Protein AF-A0A3A9BU78-F1 (afdb_monomer_lite)

Structure (mmCIF, N/CA/C/O backbone):
data_AF-A0A3A9BU78-F1
#
_entry.id   AF-A0A3A9BU78-F1
#
loop_
_atom_site.group_PDB
_atom_site.id
_atom_site.type_symbol
_atom_site.label_atom_id
_atom_site.label_alt_id
_atom_site.label_comp_id
_atom_site.label_asym_id
_atom_site.label_entity_id
_atom_site.label_seq_id
_atom_site.pdbx_PDB_ins_code
_atom_site.Cartn_x
_atom_site.Cartn_y
_atom_site.Cartn_z
_atom_site.occupancy
_atom_site.B_iso_or_equiv
_atom_site.auth_seq_id
_atom_site.auth_comp_id
_atom_site.auth_asym_id
_atom_site.auth_atom_id
_atom_site.pdbx_PDB_model_num
ATOM 1 N N . MET A 1 1 ? -15.188 37.510 15.195 1.00 35.28 1 MET A N 1
ATOM 2 C CA . MET A 1 1 ? -15.700 36.451 16.103 1.00 35.28 1 MET A CA 1
ATOM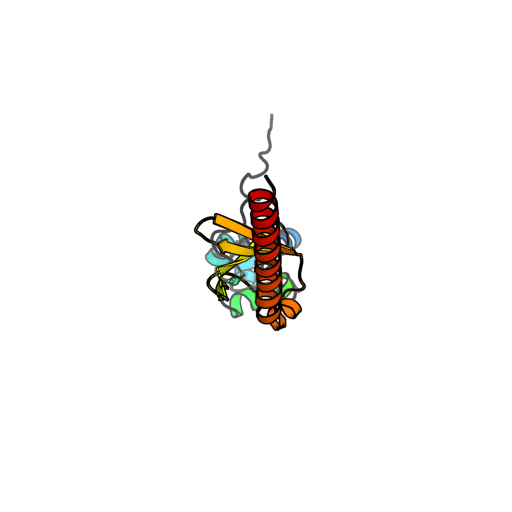 3 C C . MET A 1 1 ? -16.518 35.484 15.258 1.00 35.28 1 MET A C 1
ATOM 5 O O . MET A 1 1 ? -17.497 35.937 14.698 1.00 35.28 1 MET A O 1
ATOM 9 N N . LYS A 1 2 ? -16.204 34.207 15.045 1.00 34.72 2 LYS A N 1
ATOM 10 C CA . LYS A 1 2 ? -15.099 33.328 15.443 1.00 34.72 2 LYS A CA 1
ATOM 11 C C . LYS A 1 2 ? -14.676 32.578 14.171 1.00 34.72 2 LYS A C 1
ATOM 13 O O . LYS A 1 2 ? -15.526 31.962 13.537 1.00 34.72 2 LYS A O 1
ATOM 18 N N . GLU A 1 3 ? -13.392 32.614 13.837 1.00 35.50 3 GLU A N 1
ATOM 19 C CA . GLU A 1 3 ? -12.778 31.568 13.020 1.00 35.50 3 GLU A CA 1
ATOM 20 C C . GLU A 1 3 ? -12.888 30.268 13.823 1.00 35.50 3 GLU A C 1
ATOM 22 O O . GLU A 1 3 ? -12.389 30.178 14.947 1.00 35.50 3 GLU A O 1
ATOM 27 N N . THR A 1 4 ? -13.620 29.287 13.305 1.00 39.47 4 THR A N 1
ATOM 28 C CA . THR A 1 4 ? -13.561 27.924 13.834 1.00 39.47 4 THR A CA 1
ATOM 29 C C . THR A 1 4 ? -12.574 27.190 12.954 1.00 39.47 4 THR A C 1
ATOM 31 O O . THR A 1 4 ? -12.864 26.880 11.806 1.00 39.47 4 THR A O 1
ATOM 34 N N . GLY A 1 5 ? -11.356 27.044 13.478 1.00 36.97 5 GLY A N 1
ATOM 35 C CA . GLY A 1 5 ? -10.262 26.376 12.797 1.00 36.97 5 GLY A CA 1
ATOM 36 C C . GLY A 1 5 ? -10.672 24.964 12.415 1.00 36.97 5 GLY A C 1
ATOM 37 O O . GLY A 1 5 ? -10.801 24.092 13.277 1.00 36.97 5 GLY A O 1
ATOM 38 N N . GLU A 1 6 ? -10.865 24.750 11.117 1.00 33.44 6 GLU A N 1
ATOM 39 C CA . GLU A 1 6 ? -10.789 23.425 10.530 1.00 33.44 6 GLU A CA 1
ATOM 40 C C . GLU A 1 6 ? -9.455 22.822 10.969 1.00 33.44 6 GLU A C 1
ATOM 42 O O . GLU A 1 6 ? -8.374 23.375 10.753 1.00 33.44 6 GLU A O 1
ATOM 47 N N . ASN A 1 7 ? -9.556 21.738 11.731 1.00 38.66 7 ASN A N 1
ATOM 48 C CA . ASN A 1 7 ? -8.438 21.127 12.416 1.00 38.66 7 ASN A CA 1
ATOM 49 C C . ASN A 1 7 ? -7.451 20.606 11.361 1.00 38.66 7 ASN A C 1
ATOM 51 O O . ASN A 1 7 ? -7.700 19.606 10.687 1.00 38.66 7 ASN A O 1
ATOM 55 N N . ILE A 1 8 ? -6.320 21.303 11.253 1.00 35.66 8 ILE A N 1
ATOM 56 C CA . ILE A 1 8 ? -5.207 21.158 10.296 1.00 35.66 8 ILE A CA 1
ATOM 57 C C . ILE A 1 8 ? -4.587 19.732 10.325 1.00 35.66 8 ILE A C 1
ATOM 59 O O . ILE A 1 8 ? -3.692 19.396 9.555 1.00 35.66 8 ILE A O 1
ATOM 63 N N . ASN A 1 9 ? -5.087 18.842 11.188 1.00 40.66 9 ASN A N 1
ATOM 64 C CA . ASN A 1 9 ? -4.646 17.459 11.356 1.00 40.66 9 ASN A CA 1
ATOM 65 C C . ASN A 1 9 ? -5.305 16.437 10.405 1.00 40.66 9 ASN A C 1
ATOM 67 O O . ASN A 1 9 ? -4.767 15.343 10.234 1.00 40.66 9 ASN A O 1
ATOM 71 N N . PHE A 1 10 ? -6.436 16.749 9.756 1.00 40.91 10 PHE A N 1
ATOM 72 C CA . PHE A 1 10 ? -7.112 15.778 8.871 1.00 40.91 10 PHE A CA 1
ATOM 73 C C . PHE A 1 10 ? -6.344 15.492 7.568 1.00 40.91 10 PHE A C 1
ATOM 75 O O . PHE A 1 10 ? -6.478 14.415 6.988 1.00 40.91 10 PHE A O 1
ATOM 82 N N . GLN A 1 11 ? -5.471 16.403 7.128 1.00 45.31 11 GLN A N 1
ATOM 83 C CA . GLN A 1 11 ? -4.726 16.261 5.870 1.00 45.31 11 GLN A CA 1
ATOM 84 C C . GLN A 1 11 ? -3.505 15.321 5.942 1.00 45.31 11 GLN A C 1
ATOM 86 O O . GLN A 1 11 ? -2.874 15.082 4.914 1.00 45.31 11 GLN A O 1
ATOM 91 N N . LYS A 1 12 ? -3.183 14.725 7.105 1.00 59.94 12 LYS A N 1
ATOM 92 C CA . LYS A 1 12 ? -1.991 13.863 7.268 1.00 59.94 12 LYS A CA 1
ATOM 93 C C . LYS A 1 12 ? -2.248 12.495 7.913 1.00 59.94 12 LYS A C 1
ATOM 95 O O . LYS A 1 12 ? -1.296 11.768 8.189 1.00 59.94 12 LYS A O 1
ATOM 100 N N . ASN A 1 13 ? -3.505 12.113 8.148 1.00 70.12 13 ASN A N 1
ATOM 101 C CA . ASN A 1 13 ? -3.803 10.803 8.725 1.00 70.12 13 ASN A CA 1
ATOM 102 C C . ASN A 1 13 ? -3.828 9.713 7.634 1.00 70.12 13 ASN A C 1
ATOM 104 O O . ASN A 1 13 ? -4.642 9.763 6.710 1.00 70.12 13 ASN A O 1
ATOM 108 N N . LEU A 1 14 ? -2.941 8.714 7.750 1.00 82.81 14 LEU A N 1
ATOM 109 C CA . LEU A 1 14 ? -2.892 7.562 6.841 1.00 82.81 14 LEU A CA 1
ATOM 110 C C . LEU A 1 14 ? -4.159 6.691 6.899 1.00 82.81 14 LEU A C 1
ATOM 112 O O . LEU A 1 14 ? -4.456 6.012 5.923 1.00 82.81 14 LEU A O 1
ATOM 116 N N . ASN A 1 15 ? -4.908 6.716 8.004 1.00 93.69 15 ASN A N 1
ATOM 117 C CA . ASN A 1 15 ? -6.032 5.827 8.305 1.00 93.69 15 ASN A CA 1
ATOM 118 C C . ASN A 1 15 ? -7.384 6.330 7.777 1.00 93.69 15 ASN A C 1
ATOM 120 O O . ASN A 1 15 ? -8.386 6.279 8.491 1.00 93.69 15 ASN A O 1
ATOM 124 N N . LYS A 1 16 ? -7.434 6.832 6.539 1.00 91.94 16 LYS A N 1
ATOM 125 C CA . LYS A 1 16 ? -8.642 7.468 5.972 1.00 91.94 16 LYS A CA 1
ATOM 126 C C . LYS A 1 16 ? -9.878 6.559 6.013 1.00 91.94 16 LYS A C 1
ATOM 128 O O . LYS A 1 16 ? -10.964 7.021 6.351 1.00 91.94 16 LYS A O 1
ATOM 133 N N . ASN A 1 17 ? -9.709 5.270 5.713 1.00 94.94 17 ASN A N 1
ATOM 134 C CA . ASN A 1 17 ? -10.813 4.307 5.702 1.00 94.94 17 ASN A CA 1
ATOM 135 C C . ASN A 1 17 ? -11.373 4.065 7.108 1.00 94.94 17 ASN A C 1
ATOM 137 O O . ASN A 1 17 ? -12.581 4.146 7.309 1.00 94.94 17 ASN A O 1
ATOM 141 N N . PHE A 1 18 ? -10.499 3.853 8.094 1.00 96.81 18 PHE A N 1
ATOM 142 C CA . PHE A 1 18 ? -10.879 3.761 9.504 1.00 96.81 18 PHE A CA 1
ATOM 143 C C . PHE A 1 18 ? -11.583 5.032 9.998 1.00 96.81 18 PHE A C 1
ATOM 145 O O . PHE A 1 18 ? -12.645 4.936 10.608 1.00 96.81 18 PHE A O 1
ATOM 152 N N . LEU A 1 19 ? -11.036 6.216 9.697 1.00 95.81 19 LEU A N 1
ATOM 153 C CA . LEU A 1 19 ? -11.623 7.494 10.112 1.00 95.81 19 LEU A CA 1
ATOM 154 C C . LEU A 1 19 ? -13.048 7.675 9.586 1.00 95.81 19 LEU A C 1
ATOM 156 O O . LEU A 1 19 ? -13.921 8.071 10.348 1.00 95.81 19 LEU A O 1
ATOM 160 N N . ARG A 1 20 ? -13.316 7.285 8.333 1.00 95.75 20 ARG A N 1
ATOM 161 C CA . ARG A 1 20 ? -14.670 7.320 7.762 1.00 95.75 20 ARG A CA 1
ATOM 162 C C . ARG A 1 20 ? -15.683 6.552 8.618 1.00 95.75 20 ARG A C 1
ATOM 164 O O . ARG A 1 20 ? -16.809 7.011 8.789 1.00 95.75 20 ARG A O 1
ATOM 171 N N . TYR A 1 21 ? -15.297 5.394 9.155 1.00 97.56 21 TYR A N 1
ATOM 172 C CA . TYR A 1 21 ? -16.164 4.604 10.034 1.00 97.56 21 TYR A CA 1
ATOM 173 C C . TYR A 1 21 ? -16.291 5.204 11.438 1.00 97.56 21 TYR A C 1
ATOM 175 O O . TYR A 1 21 ? -17.377 5.166 12.016 1.00 97.56 21 TYR A O 1
ATOM 183 N N . VAL A 1 22 ? -15.216 5.792 11.972 1.00 96.12 22 VAL A N 1
ATOM 184 C CA . VAL A 1 22 ? -15.252 6.522 13.249 1.00 96.12 22 VAL A CA 1
ATOM 185 C C . VAL A 1 22 ? -16.215 7.707 13.165 1.00 96.12 22 VAL A C 1
ATOM 187 O O . VAL A 1 22 ? -17.090 7.835 14.021 1.00 96.12 22 VAL A O 1
ATOM 190 N N . ASP A 1 23 ? -16.115 8.515 12.112 1.00 95.44 23 ASP A N 1
ATOM 191 C CA . ASP A 1 23 ? -16.968 9.687 11.906 1.00 95.44 23 ASP A CA 1
ATOM 192 C C . ASP A 1 23 ? -18.438 9.277 11.729 1.00 95.44 23 ASP A C 1
ATOM 194 O O . ASP A 1 23 ? -19.329 9.848 12.359 1.00 95.44 23 ASP A O 1
ATOM 198 N N . ALA A 1 24 ? -18.696 8.225 10.945 1.00 96.31 24 ALA A N 1
ATOM 199 C CA . ALA A 1 24 ? -20.046 7.711 10.715 1.00 96.31 24 ALA A CA 1
ATOM 200 C C . ALA A 1 24 ? -20.693 7.092 11.967 1.00 96.31 24 ALA A C 1
ATOM 202 O O . ALA A 1 24 ? -21.918 7.104 12.086 1.00 96.31 24 ALA A O 1
ATOM 203 N N . CYS A 1 25 ? -19.906 6.547 12.903 1.00 94.81 25 CYS A N 1
ATOM 204 C CA . CYS A 1 25 ? -20.463 5.932 14.111 1.00 94.81 25 CYS A CA 1
ATOM 205 C C . CYS A 1 25 ? -20.872 6.958 15.183 1.00 94.81 25 CYS A C 1
ATOM 207 O O . CYS A 1 25 ? -21.654 6.625 16.074 1.00 94.81 25 CYS A O 1
ATOM 209 N N . GLY A 1 26 ? -20.349 8.190 15.122 1.00 94.25 26 GLY A N 1
ATOM 210 C CA . GLY A 1 26 ? -20.664 9.262 16.073 1.00 94.25 26 GLY A CA 1
ATOM 211 C C . GLY A 1 26 ? -20.185 9.009 17.511 1.00 94.25 26 GLY A C 1
ATOM 212 O O . GLY A 1 26 ? -20.684 9.637 18.447 1.00 94.25 26 GLY A O 1
ATOM 213 N N . LYS A 1 27 ? -19.245 8.078 17.716 1.00 96.94 27 LYS A N 1
ATOM 214 C CA . LYS A 1 27 ? -18.711 7.705 19.034 1.00 96.94 2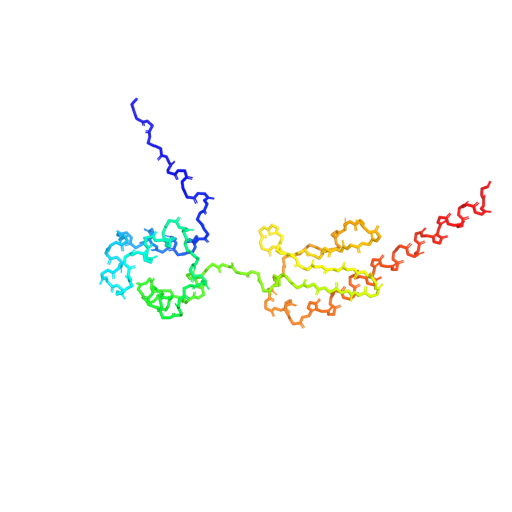7 LYS A CA 1
ATOM 215 C C . LYS A 1 27 ? -17.307 8.253 19.236 1.00 96.94 27 LYS A C 1
ATOM 217 O O . LYS A 1 27 ? -16.481 8.299 18.331 1.00 96.94 27 LYS A O 1
ATOM 222 N N . THR A 1 28 ? -17.010 8.613 20.478 1.00 97.06 28 THR A N 1
ATOM 223 C CA . THR A 1 28 ? -15.659 9.005 20.893 1.00 97.06 28 THR A CA 1
ATOM 224 C C . THR A 1 28 ? -14.708 7.806 20.902 1.00 97.06 28 THR A C 1
ATOM 226 O O . THR A 1 28 ? -15.125 6.669 21.129 1.00 97.06 28 THR A O 1
ATOM 229 N N . ALA A 1 29 ? -13.402 8.058 20.775 1.00 96.88 29 ALA A N 1
ATOM 230 C CA . ALA A 1 29 ? -12.373 7.020 20.894 1.00 96.88 29 ALA A CA 1
ATOM 231 C C . ALA A 1 29 ? -12.470 6.218 22.209 1.00 96.88 29 ALA A C 1
ATOM 233 O O . ALA A 1 29 ? -12.211 5.016 22.233 1.00 96.88 29 ALA A O 1
ATOM 234 N N . TYR A 1 30 ? -12.885 6.868 23.302 1.00 98.00 30 TYR A N 1
ATOM 235 C CA . TYR A 1 30 ? -13.130 6.208 24.584 1.00 98.00 30 TYR A CA 1
ATOM 236 C C . TYR A 1 30 ? -14.311 5.234 24.523 1.00 98.00 30 TYR A C 1
ATOM 238 O O . TYR A 1 30 ? -14.182 4.092 24.958 1.00 98.00 30 TYR A O 1
ATOM 246 N N . GLN A 1 31 ? -15.445 5.650 23.952 1.00 98.44 31 GLN A N 1
ATOM 247 C CA . GLN A 1 31 ? -16.609 4.774 23.787 1.00 98.44 31 GLN A CA 1
ATOM 248 C C . GLN A 1 31 ? -16.279 3.579 22.891 1.00 98.44 31 GLN A C 1
ATOM 250 O O . GLN A 1 31 ? -16.546 2.447 23.278 1.00 98.44 31 GLN A O 1
ATOM 255 N N . ILE A 1 32 ? -15.611 3.817 21.758 1.00 98.38 32 ILE A N 1
ATOM 256 C CA . ILE A 1 32 ? -15.155 2.751 20.857 1.00 98.38 32 ILE A CA 1
ATOM 257 C C . ILE A 1 32 ? -14.243 1.778 21.611 1.00 98.38 32 ILE A C 1
ATOM 259 O O . ILE A 1 32 ? -14.436 0.569 21.537 1.00 98.38 32 ILE A O 1
ATOM 263 N N . SER A 1 33 ? -13.289 2.276 22.400 1.00 98.56 33 SER A N 1
ATOM 264 C CA . SER A 1 33 ? -12.425 1.424 23.224 1.00 98.56 33 SER A CA 1
ATOM 265 C C . SER A 1 33 ? -13.217 0.552 24.207 1.00 98.56 33 SER A C 1
ATOM 267 O O . SER A 1 33 ? -12.998 -0.658 24.282 1.00 98.56 33 SER A O 1
ATOM 269 N N . LYS A 1 34 ? -14.177 1.141 24.930 1.00 98.38 34 LYS A N 1
ATOM 270 C CA . LYS A 1 34 ? -15.018 0.422 25.898 1.00 98.38 34 LYS A CA 1
ATOM 271 C C . LYS A 1 34 ? -15.921 -0.623 25.247 1.00 98.38 34 LYS A C 1
ATOM 273 O O . LYS A 1 34 ? -16.127 -1.672 25.847 1.00 98.38 34 LYS A O 1
ATOM 278 N N . GLU A 1 35 ? -16.452 -0.337 24.063 1.00 98.31 35 GLU A N 1
ATOM 279 C CA . GLU A 1 35 ? -17.398 -1.206 23.355 1.00 98.31 35 GLU A CA 1
ATOM 280 C C . GLU A 1 35 ? -16.690 -2.325 22.564 1.00 98.31 35 GLU A C 1
ATOM 282 O O . GLU A 1 35 ? -17.237 -3.413 22.415 1.00 98.31 35 GLU A O 1
ATOM 287 N N . THR A 1 36 ? -15.456 -2.099 22.099 1.00 97.81 36 THR A N 1
ATOM 288 C CA . THR A 1 36 ? -14.681 -3.079 21.303 1.00 97.81 36 THR A CA 1
ATOM 289 C C . THR A 1 36 ? -13.717 -3.931 22.133 1.00 97.81 36 THR A C 1
ATOM 291 O O . THR A 1 36 ? -13.270 -4.994 21.691 1.00 97.81 36 THR A O 1
ATOM 294 N N . GLY A 1 37 ? -13.343 -3.448 23.321 1.00 97.75 37 GLY A N 1
ATOM 295 C CA . GLY A 1 37 ? -12.258 -4.009 24.126 1.00 97.75 37 GLY A CA 1
ATOM 296 C C . GLY A 1 37 ? -10.854 -3.692 23.593 1.00 97.75 37 GLY A C 1
ATOM 297 O O . GLY A 1 37 ? -9.873 -4.152 24.171 1.00 97.75 37 GLY A O 1
ATOM 298 N N . VAL A 1 38 ? -10.730 -2.905 22.518 1.00 98.19 38 VAL A N 1
ATOM 299 C CA . VAL A 1 38 ? -9.438 -2.418 22.016 1.00 98.19 38 VAL A CA 1
ATOM 300 C C . VAL A 1 38 ? -8.939 -1.290 22.929 1.00 98.19 38 VAL A C 1
ATOM 302 O O . VAL A 1 38 ? -9.728 -0.403 23.273 1.00 98.19 38 VAL A O 1
ATOM 305 N N . PRO A 1 39 ? -7.653 -1.266 23.331 1.00 98.38 39 PRO A N 1
ATOM 306 C CA . PRO A 1 39 ? -7.127 -0.222 24.206 1.00 98.38 39 PRO A CA 1
ATOM 307 C C . PRO A 1 39 ? -7.373 1.192 23.668 1.00 98.38 39 PRO A C 1
ATOM 309 O O . PRO A 1 39 ? -7.184 1.465 22.482 1.00 98.38 39 PRO A O 1
ATOM 312 N N . TYR A 1 40 ? -7.747 2.116 24.558 1.00 98.12 40 TYR A N 1
ATOM 313 C CA . TYR A 1 40 ? -8.004 3.514 24.196 1.00 98.12 40 TYR A CA 1
ATOM 314 C C . TYR A 1 40 ? -6.809 4.158 23.493 1.00 98.12 40 TYR A C 1
ATOM 316 O O . TYR A 1 40 ? -6.985 4.900 22.529 1.00 98.12 40 TYR A O 1
ATOM 324 N N . THR A 1 41 ? -5.596 3.843 23.951 1.00 97.75 41 THR A N 1
ATOM 325 C CA . THR A 1 41 ? -4.351 4.304 23.332 1.00 97.75 41 THR A CA 1
ATOM 326 C C . THR A 1 41 ? -4.284 3.901 21.864 1.00 97.75 41 THR A C 1
ATOM 328 O O . THR A 1 41 ? -4.050 4.763 21.028 1.00 97.75 41 THR A O 1
ATOM 331 N N . THR A 1 42 ? -4.614 2.652 21.525 1.00 97.94 42 THR A N 1
ATOM 332 C CA . THR A 1 42 ? -4.659 2.167 20.138 1.00 97.94 42 THR A CA 1
ATOM 333 C C . THR A 1 42 ? -5.683 2.928 19.297 1.00 97.94 42 THR A C 1
ATOM 335 O O . THR A 1 42 ? -5.349 3.392 18.210 1.00 97.94 42 THR A O 1
ATOM 338 N N . ILE A 1 43 ? -6.914 3.111 19.790 1.00 98.00 43 ILE A N 1
ATOM 339 C CA . ILE A 1 43 ? -7.953 3.857 19.053 1.00 98.00 43 ILE A CA 1
ATOM 340 C C . ILE A 1 43 ? -7.534 5.313 18.837 1.00 98.00 43 ILE A C 1
ATOM 342 O O . ILE A 1 43 ? -7.663 5.845 17.736 1.00 98.00 43 ILE A O 1
ATOM 346 N N . SER A 1 44 ? -7.003 5.950 19.880 1.00 96.25 44 SER A N 1
ATOM 347 C CA . SER A 1 44 ? -6.536 7.333 19.830 1.00 96.25 44 SER A CA 1
ATOM 348 C C . SER A 1 44 ? -5.351 7.497 18.876 1.00 96.25 44 SER A C 1
ATOM 350 O O . SER A 1 44 ? -5.322 8.430 18.078 1.00 96.25 44 SER A O 1
ATOM 352 N N . GLU A 1 45 ? -4.383 6.584 18.894 1.00 96.06 45 GLU A N 1
ATOM 353 C CA . GLU A 1 45 ? -3.241 6.613 17.980 1.00 96.06 45 GLU A CA 1
ATOM 354 C C . GLU A 1 45 ? -3.651 6.367 16.526 1.00 96.06 45 GLU A C 1
ATOM 356 O O . GLU A 1 45 ? -3.120 7.034 15.637 1.00 96.06 45 GLU A O 1
ATOM 361 N N . LEU A 1 46 ? -4.629 5.490 16.272 1.00 96.62 46 LEU A N 1
ATOM 362 C CA . LEU A 1 46 ? -5.220 5.306 14.942 1.00 96.62 46 LEU A CA 1
ATOM 363 C C . LEU A 1 46 ? -5.931 6.579 14.462 1.00 96.62 46 LEU A C 1
ATOM 365 O O . LEU A 1 46 ? -5.676 7.055 13.351 1.00 96.62 46 LEU A O 1
ATOM 369 N N . ALA A 1 47 ? -6.778 7.169 15.309 1.00 95.00 47 ALA A N 1
ATOM 370 C CA . ALA A 1 47 ? -7.538 8.379 14.991 1.00 95.00 47 ALA A CA 1
ATOM 371 C C . ALA A 1 47 ? -6.642 9.614 14.782 1.00 95.00 47 ALA A C 1
ATOM 373 O O . ALA A 1 47 ? -6.978 10.500 14.003 1.00 95.00 47 ALA A O 1
ATOM 374 N N . ASN A 1 48 ? -5.470 9.646 15.420 1.00 92.94 48 ASN A N 1
ATOM 375 C CA . ASN A 1 48 ? -4.464 10.697 15.244 1.00 92.94 48 ASN A CA 1
ATOM 376 C C . ASN A 1 48 ? -3.386 10.351 14.199 1.00 92.94 48 ASN A C 1
ATOM 378 O O . ASN A 1 48 ? -2.441 11.116 14.023 1.00 92.94 48 ASN A O 1
ATOM 382 N N . GLY A 1 49 ? -3.481 9.196 13.533 1.00 92.00 49 GLY A N 1
ATOM 383 C CA . GLY A 1 49 ? -2.557 8.789 12.470 1.00 92.00 49 GLY A CA 1
ATOM 384 C C . GLY A 1 49 ? -1.144 8.448 12.950 1.00 92.00 49 GLY A C 1
ATOM 385 O O . GLY A 1 49 ? -0.224 8.388 12.139 1.00 92.00 49 GLY A O 1
ATOM 386 N N . LYS A 1 50 ? -0.959 8.223 14.257 1.00 93.50 50 LYS A N 1
ATOM 387 C CA . LYS A 1 50 ? 0.328 7.846 14.863 1.00 93.50 50 LYS A CA 1
ATOM 388 C C . LYS A 1 50 ? 0.720 6.406 14.541 1.00 93.50 50 LYS A C 1
ATOM 390 O O . LYS A 1 50 ? 1.904 6.109 14.428 1.00 93.50 50 LYS A O 1
ATOM 395 N N . ILE A 1 51 ? -0.267 5.526 14.378 1.00 94.62 51 ILE A N 1
ATOM 396 C CA . ILE A 1 51 ? -0.072 4.133 13.955 1.00 94.62 51 ILE A CA 1
ATOM 397 C C . ILE A 1 51 ? -0.936 3.829 12.732 1.00 94.62 51 ILE A C 1
ATOM 399 O O . ILE A 1 51 ? -1.974 4.453 12.538 1.00 94.62 51 ILE A O 1
ATOM 403 N N . ASN A 1 52 ? -0.511 2.877 11.900 1.00 94.44 52 ASN A N 1
ATOM 404 C CA . ASN A 1 52 ? -1.230 2.463 10.692 1.00 94.44 52 ASN A CA 1
ATOM 405 C C . ASN A 1 52 ? -2.091 1.230 10.993 1.00 94.44 52 ASN A C 1
ATOM 407 O O . ASN A 1 52 ? -1.556 0.225 11.464 1.00 94.44 52 ASN A O 1
ATOM 411 N N . ILE A 1 53 ? -3.386 1.272 10.664 1.00 96.94 53 ILE A N 1
ATOM 412 C CA . ILE A 1 53 ? -4.301 0.138 10.875 1.00 96.94 53 ILE A CA 1
ATOM 413 C C . ILE A 1 53 ? -3.825 -1.152 10.185 1.00 96.94 53 ILE A C 1
ATOM 415 O O . ILE A 1 53 ? -4.002 -2.238 10.729 1.00 96.94 53 ILE A O 1
ATOM 419 N N . ASN A 1 54 ? -3.105 -1.045 9.062 1.00 94.69 54 ASN A N 1
ATOM 420 C CA . ASN A 1 54 ? -2.523 -2.186 8.341 1.00 94.69 54 ASN A CA 1
ATOM 421 C C . ASN A 1 54 ? -1.400 -2.891 9.105 1.00 94.69 54 ASN A C 1
ATOM 423 O O . ASN A 1 54 ? -0.920 -3.938 8.674 1.00 94.69 54 ASN A O 1
ATOM 427 N N . LYS A 1 55 ? -0.912 -2.278 10.184 1.00 94.56 55 LYS A N 1
ATOM 428 C CA . LYS A 1 55 ? 0.140 -2.811 11.054 1.00 94.56 55 LYS A CA 1
ATOM 429 C C . LYS A 1 55 ? -0.400 -3.229 12.420 1.00 94.56 55 LYS A C 1
ATOM 431 O O . LYS A 1 55 ? 0.367 -3.733 13.234 1.00 94.56 55 LYS A O 1
ATOM 436 N N . CYS A 1 56 ? -1.691 -3.031 12.680 1.00 96.50 56 CYS A N 1
ATOM 437 C CA . CYS A 1 56 ? -2.325 -3.552 13.881 1.00 96.50 56 CYS A CA 1
ATOM 438 C C . CYS A 1 56 ? -2.423 -5.079 13.823 1.00 96.50 56 CYS A C 1
ATOM 440 O O . CYS A 1 56 ? -2.447 -5.683 12.749 1.00 96.50 56 CYS A O 1
ATOM 442 N N . ALA A 1 57 ? -2.513 -5.703 14.999 1.00 97.12 57 ALA A N 1
ATOM 443 C CA . ALA A 1 57 ? -2.796 -7.127 15.089 1.00 97.12 57 ALA A CA 1
ATOM 444 C C . ALA A 1 57 ? -4.113 -7.454 14.370 1.00 97.12 57 ALA A C 1
ATOM 446 O O . ALA A 1 57 ? -5.073 -6.681 14.435 1.00 97.12 57 ALA A O 1
ATOM 447 N N . ALA A 1 58 ? -4.168 -8.620 13.723 1.00 97.69 58 ALA A N 1
ATOM 448 C CA . ALA A 1 58 ? -5.353 -9.058 12.991 1.00 97.69 58 ALA A CA 1
ATOM 449 C C . ALA A 1 58 ? -6.610 -9.067 13.879 1.00 97.69 58 ALA A C 1
ATOM 451 O O . ALA A 1 58 ? -7.662 -8.628 13.428 1.00 97.69 58 ALA A O 1
ATOM 452 N N . ASP A 1 59 ? -6.485 -9.467 15.153 1.00 98.06 59 ASP A N 1
ATOM 453 C CA . ASP A 1 59 ? -7.574 -9.414 16.141 1.00 98.06 59 ASP A CA 1
ATOM 454 C C . ASP A 1 59 ? -8.113 -7.987 16.343 1.00 98.06 59 ASP A C 1
ATOM 456 O O . ASP A 1 59 ? -9.323 -7.778 16.314 1.00 98.06 59 ASP A O 1
ATOM 460 N N . THR A 1 60 ? -7.237 -6.982 16.460 1.00 98.25 60 THR A N 1
ATOM 461 C CA . THR A 1 60 ? -7.642 -5.572 16.583 1.00 98.25 60 THR A CA 1
ATOM 462 C C . THR A 1 60 ? -8.450 -5.126 15.369 1.00 98.25 60 THR A C 1
ATOM 464 O O . THR A 1 60 ? -9.524 -4.546 15.520 1.00 98.25 60 THR A O 1
ATOM 467 N N . VAL A 1 61 ? -7.947 -5.404 14.163 1.00 98.31 61 VAL A N 1
ATOM 468 C CA . VAL A 1 61 ? -8.622 -5.028 12.912 1.00 98.31 61 VAL A CA 1
ATOM 469 C C . VAL A 1 61 ? -9.958 -5.760 12.791 1.00 98.31 61 VAL A C 1
ATOM 471 O O . VAL A 1 61 ? -10.967 -5.144 12.459 1.00 98.31 61 VAL A O 1
ATOM 474 N N . PHE A 1 62 ? -9.989 -7.050 13.127 1.00 98.44 62 PHE A N 1
ATOM 475 C CA . PHE A 1 62 ? -11.196 -7.863 13.086 1.00 98.44 62 PHE A CA 1
ATOM 476 C C . PHE A 1 62 ? -12.267 -7.342 14.053 1.00 98.44 62 PHE A C 1
ATOM 478 O O . PHE A 1 62 ? -13.394 -7.091 13.631 1.00 98.44 62 PHE A O 1
ATOM 485 N N . ARG A 1 63 ? -11.919 -7.063 15.316 1.00 98.38 63 ARG A N 1
ATOM 486 C CA . ARG A 1 63 ? -12.839 -6.468 16.305 1.00 98.38 63 ARG A CA 1
ATOM 487 C C . ARG A 1 63 ? -13.418 -5.138 15.837 1.00 98.38 63 ARG A C 1
ATOM 489 O O . ARG A 1 63 ? -14.619 -4.917 15.969 1.00 98.38 63 ARG A O 1
ATOM 496 N N . LEU A 1 64 ? -12.577 -4.268 15.281 1.00 98.50 64 LEU A N 1
ATOM 497 C CA . LEU A 1 64 ? -13.027 -2.989 14.736 1.00 98.50 64 LEU A CA 1
ATOM 498 C C . LEU A 1 64 ? -13.957 -3.190 13.537 1.00 98.50 64 LEU A C 1
ATOM 500 O O . LEU A 1 64 ? -14.996 -2.543 13.471 1.00 98.50 64 LEU A O 1
ATOM 504 N N . SER A 1 65 ? -13.641 -4.124 12.636 1.00 98.38 65 SER A N 1
ATOM 505 C CA . SER A 1 65 ? -14.497 -4.434 11.485 1.00 98.38 65 SER A CA 1
ATOM 506 C C . SER A 1 65 ? -15.880 -4.950 11.908 1.00 98.38 65 SER A C 1
ATOM 508 O O . SER A 1 65 ? -16.896 -4.473 11.404 1.00 98.38 65 SER A O 1
ATOM 510 N N . LEU A 1 66 ? -15.946 -5.819 12.927 1.00 98.25 66 LEU A N 1
ATOM 511 C CA . LEU A 1 66 ? -17.210 -6.292 13.502 1.00 98.25 66 LEU A CA 1
ATOM 512 C C . LEU A 1 66 ? -18.016 -5.146 14.120 1.00 98.25 66 LEU A C 1
ATOM 514 O O . LEU A 1 66 ? -19.222 -5.045 13.896 1.00 98.25 66 LEU A O 1
ATOM 518 N N . TYR A 1 67 ? -17.351 -4.271 14.876 1.00 98.44 67 TYR A N 1
ATOM 519 C CA . TYR A 1 67 ? -17.982 -3.119 15.513 1.00 98.44 67 TYR A CA 1
ATOM 520 C C . TYR A 1 67 ? -18.580 -2.143 14.492 1.00 98.44 67 TYR A C 1
ATOM 522 O O . TYR A 1 67 ? -19.725 -1.716 14.639 1.00 98.44 67 TYR A O 1
ATOM 530 N N . PHE A 1 68 ? -17.837 -1.843 13.424 1.00 98.25 68 PHE A N 1
ATOM 531 C CA . PHE A 1 68 ? -18.279 -0.953 12.349 1.00 98.25 68 PHE A CA 1
ATOM 532 C C . PHE A 1 68 ? -19.140 -1.635 11.280 1.00 98.25 68 PHE A C 1
ATOM 534 O O . PHE A 1 68 ? -19.624 -0.956 10.376 1.00 98.25 68 PHE A O 1
ATOM 541 N N . ARG A 1 69 ? -19.375 -2.949 11.396 1.00 97.62 69 ARG A N 1
ATOM 542 C CA . ARG A 1 69 ? -20.162 -3.761 10.451 1.00 97.62 69 ARG A CA 1
ATOM 543 C C . ARG A 1 69 ? -19.642 -3.675 9.014 1.00 97.62 69 ARG A C 1
ATOM 545 O O . ARG A 1 69 ? -20.424 -3.600 8.070 1.00 97.62 69 ARG A O 1
ATOM 552 N N . CYS A 1 70 ? -18.326 -3.700 8.866 1.00 97.81 70 CYS A N 1
ATOM 553 C CA . CYS A 1 70 ? -17.647 -3.760 7.580 1.00 97.81 70 CYS A CA 1
ATOM 554 C C . CYS A 1 70 ? -16.724 -4.977 7.523 1.00 97.81 70 CYS A C 1
ATOM 556 O O . CYS A 1 70 ? -16.449 -5.633 8.529 1.00 97.81 70 CYS A O 1
ATOM 558 N N . SER A 1 71 ? -16.249 -5.304 6.330 1.00 97.81 71 SER A N 1
ATOM 559 C CA . SER A 1 71 ? -15.176 -6.276 6.158 1.00 97.81 71 SER A CA 1
ATOM 560 C C . SER A 1 71 ? -13.824 -5.687 6.581 1.00 97.81 71 SER A C 1
ATOM 562 O O . SER A 1 71 ? -13.627 -4.470 6.620 1.00 97.81 71 SER A O 1
ATOM 564 N N . MET A 1 72 ? -12.849 -6.555 6.873 1.00 96.44 72 MET A N 1
ATOM 565 C CA . MET A 1 72 ? -11.484 -6.108 7.177 1.00 96.44 72 MET A CA 1
ATOM 566 C C . MET A 1 72 ? -10.852 -5.334 6.006 1.00 96.44 72 MET A C 1
ATOM 568 O O . MET A 1 72 ? -10.112 -4.389 6.246 1.00 96.44 72 MET A O 1
ATOM 572 N N . ASP A 1 73 ? -11.155 -5.687 4.754 1.00 93.38 73 ASP A N 1
ATOM 573 C CA . ASP A 1 73 ? -10.646 -4.969 3.574 1.00 93.38 73 ASP A CA 1
ATOM 574 C C . ASP A 1 73 ? -11.114 -3.506 3.546 1.00 93.38 73 ASP A C 1
ATOM 576 O O . ASP A 1 73 ? -10.323 -2.595 3.308 1.00 93.38 73 ASP A O 1
ATOM 580 N N . GLU A 1 74 ? -12.378 -3.260 3.891 1.00 95.44 74 GLU A N 1
ATOM 581 C CA . GLU A 1 74 ? -12.965 -1.923 3.826 1.00 95.44 74 GLU A CA 1
ATOM 582 C C . GLU A 1 74 ? -12.426 -0.956 4.886 1.00 95.44 74 GLU A C 1
ATOM 584 O O . GLU A 1 74 ? -12.476 0.258 4.671 1.00 95.44 74 GLU A O 1
ATOM 589 N N . ILE A 1 75 ? -11.963 -1.458 6.037 1.00 96.69 75 ILE A N 1
ATOM 590 C CA . ILE A 1 75 ? -11.410 -0.629 7.122 1.00 96.69 75 ILE A CA 1
ATOM 591 C C . ILE A 1 75 ? -9.896 -0.419 6.990 1.00 96.69 75 ILE A C 1
ATOM 593 O O . ILE A 1 75 ? -9.368 0.587 7.473 1.00 96.69 75 ILE A O 1
ATOM 597 N N . LEU A 1 76 ? -9.194 -1.347 6.335 1.00 95.31 76 LEU A N 1
ATOM 598 C CA . LEU A 1 76 ? -7.758 -1.261 6.089 1.00 95.31 76 LEU A CA 1
ATOM 599 C C . LEU A 1 76 ? -7.433 -0.148 5.090 1.00 95.31 76 LEU A C 1
ATOM 601 O O . LEU A 1 76 ? -8.222 0.196 4.213 1.00 95.31 76 LEU A O 1
ATOM 605 N N . ASN A 1 77 ? -6.235 0.416 5.198 1.00 90.38 77 ASN A N 1
ATOM 606 C CA . ASN A 1 77 ? -5.721 1.339 4.196 1.00 90.38 77 ASN A CA 1
ATOM 607 C C . ASN A 1 77 ? -5.322 0.569 2.939 1.00 90.38 77 ASN A C 1
ATOM 609 O O . ASN A 1 77 ? -4.755 -0.524 3.021 1.00 90.38 77 ASN A O 1
ATOM 613 N N . ARG A 1 78 ? -5.518 1.185 1.771 1.00 80.38 78 ARG A N 1
ATOM 614 C CA . ARG A 1 78 ? -4.997 0.640 0.515 1.00 80.38 78 ARG A CA 1
ATOM 615 C C . ARG A 1 78 ? -3.475 0.486 0.596 1.00 80.38 78 ARG A C 1
ATOM 617 O O . ARG A 1 78 ? -2.779 1.362 1.109 1.00 80.38 78 ARG A O 1
ATOM 624 N N . VAL A 1 79 ? -2.968 -0.628 0.078 1.00 78.25 79 VAL A N 1
ATOM 625 C CA . VAL A 1 79 ? -1.533 -0.917 -0.038 1.00 78.25 79 VAL A CA 1
ATOM 626 C C . VAL A 1 79 ? -1.182 -1.188 -1.491 1.00 78.25 79 VAL A C 1
ATOM 628 O O . VAL A 1 79 ? -1.947 -1.830 -2.208 1.00 78.25 79 VAL A O 1
ATOM 631 N N . SER A 1 80 ? -0.015 -0.717 -1.924 1.00 77.12 80 SER A N 1
ATOM 632 C CA . SER A 1 80 ? 0.577 -1.210 -3.167 1.00 77.12 80 SER A CA 1
ATOM 633 C C . SER A 1 80 ? 1.159 -2.600 -2.902 1.00 77.12 80 SER A C 1
ATOM 635 O O . SER A 1 80 ? 1.881 -2.781 -1.921 1.00 77.12 80 SER A O 1
ATOM 637 N N . LEU A 1 81 ? 0.836 -3.583 -3.749 1.00 76.88 81 LEU A N 1
ATOM 638 C CA . LEU A 1 81 ? 1.416 -4.930 -3.647 1.00 76.88 81 LEU A CA 1
ATOM 639 C C . LEU A 1 81 ? 2.877 -4.962 -4.116 1.00 76.88 81 LEU A C 1
ATOM 641 O O . LEU A 1 81 ? 3.624 -5.863 -3.748 1.00 76.88 81 LEU A O 1
ATOM 645 N N . LEU A 1 82 ? 3.291 -3.968 -4.905 1.00 78.88 82 LEU A N 1
ATOM 646 C CA . LEU A 1 82 ? 4.621 -3.877 -5.502 1.00 78.88 82 LEU A CA 1
ATOM 647 C C . LEU A 1 82 ? 5.404 -2.719 -4.892 1.00 78.88 82 LEU A C 1
ATOM 649 O O . LEU A 1 82 ? 5.807 -1.767 -5.557 1.00 78.88 82 LEU A O 1
ATOM 653 N N . THR A 1 83 ? 5.607 -2.791 -3.582 1.00 75.25 83 THR A N 1
ATOM 654 C CA . THR A 1 83 ? 6.518 -1.890 -2.874 1.00 75.25 83 THR A CA 1
ATOM 655 C C . THR A 1 83 ? 7.898 -2.515 -2.789 1.00 75.25 83 THR A C 1
ATOM 657 O O . THR A 1 83 ? 8.022 -3.647 -2.326 1.00 75.25 83 THR A O 1
ATOM 660 N N . ASN A 1 84 ? 8.936 -1.762 -3.160 1.00 76.88 84 ASN A N 1
ATOM 661 C CA . ASN A 1 84 ? 10.338 -2.192 -3.079 1.00 76.88 84 ASN A CA 1
ATOM 662 C C . ASN A 1 84 ? 10.690 -3.411 -3.945 1.00 76.88 84 ASN A C 1
ATOM 664 O O . ASN A 1 84 ? 11.705 -4.057 -3.708 1.00 76.88 84 ASN A O 1
ATOM 668 N N . VAL A 1 85 ? 9.884 -3.712 -4.962 1.00 90.12 85 VAL A N 1
ATOM 669 C CA . VAL A 1 85 ? 10.246 -4.708 -5.968 1.00 90.12 85 VAL A CA 1
ATOM 670 C C . VAL A 1 85 ? 11.274 -4.078 -6.898 1.00 90.12 85 VAL A C 1
ATOM 672 O O . VAL A 1 85 ? 10.981 -3.103 -7.584 1.00 90.12 85 VAL A O 1
ATOM 675 N N . SER A 1 86 ? 12.487 -4.612 -6.894 1.00 95.00 86 SER A N 1
ATOM 676 C CA . SER A 1 86 ? 13.618 -4.103 -7.669 1.00 95.00 86 SER A CA 1
ATOM 677 C C . SER A 1 86 ? 14.485 -5.245 -8.165 1.00 95.00 86 SER A C 1
ATOM 679 O O . SER A 1 86 ? 14.513 -6.310 -7.550 1.00 95.00 86 SER A O 1
ATOM 681 N N . GLY A 1 87 ? 15.252 -4.992 -9.214 1.00 95.56 87 GLY A N 1
ATOM 682 C CA . GLY A 1 87 ? 16.217 -5.950 -9.723 1.00 95.56 87 GLY A CA 1
ATOM 683 C C . GLY A 1 87 ? 17.144 -5.332 -10.754 1.00 95.56 87 GLY A C 1
ATOM 684 O O . GLY A 1 87 ? 17.207 -4.111 -10.911 1.00 95.56 87 GLY A O 1
ATOM 685 N N . THR A 1 88 ? 17.853 -6.207 -11.454 1.00 96.44 88 THR A N 1
ATOM 686 C CA . THR A 1 88 ? 18.652 -5.855 -12.623 1.00 96.44 88 THR A CA 1
ATOM 687 C C . THR A 1 88 ? 18.244 -6.781 -13.753 1.00 96.44 88 THR A C 1
ATOM 689 O O . THR A 1 88 ? 18.237 -7.995 -13.565 1.00 96.44 88 THR A O 1
ATOM 692 N N . TYR A 1 89 ? 17.945 -6.220 -14.917 1.00 97.44 89 TYR A N 1
ATOM 693 C CA . TYR A 1 89 ? 17.638 -6.973 -16.125 1.00 97.44 89 TYR A CA 1
ATOM 694 C C . TYR A 1 89 ? 18.469 -6.421 -17.280 1.00 97.44 89 TYR A C 1
ATOM 696 O O . TYR A 1 89 ? 18.535 -5.207 -17.457 1.00 97.44 89 TYR A O 1
ATOM 704 N N . ARG A 1 90 ? 19.189 -7.298 -17.993 1.00 95.31 90 ARG A N 1
ATOM 705 C CA . ARG A 1 90 ? 20.120 -6.932 -19.084 1.00 95.31 90 ARG A CA 1
ATOM 706 C C . ARG A 1 90 ? 21.058 -5.756 -18.742 1.00 95.31 90 ARG A C 1
ATOM 708 O O . ARG A 1 90 ? 21.350 -4.902 -19.568 1.00 95.31 90 ARG A O 1
ATOM 715 N N . GLY A 1 91 ? 21.536 -5.711 -17.495 1.00 94.00 91 GLY A N 1
ATOM 716 C CA . GLY A 1 91 ? 22.433 -4.660 -16.993 1.00 94.00 91 GLY A CA 1
ATOM 717 C C . GLY A 1 91 ? 21.743 -3.369 -16.529 1.00 94.00 91 GLY A C 1
ATOM 718 O O . GLY A 1 91 ? 22.392 -2.544 -15.888 1.00 94.00 91 GLY A O 1
ATOM 719 N N . ILE A 1 92 ? 20.437 -3.218 -16.758 1.00 96.06 92 ILE A N 1
ATOM 720 C CA . ILE A 1 92 ? 19.636 -2.075 -16.311 1.00 96.06 92 ILE A CA 1
ATOM 721 C C . ILE A 1 92 ? 19.057 -2.366 -14.929 1.00 96.06 92 ILE A C 1
ATOM 723 O O . ILE A 1 92 ? 18.363 -3.362 -14.719 1.00 96.06 92 ILE A O 1
ATOM 727 N N . LYS A 1 93 ? 19.324 -1.478 -13.967 1.00 97.31 93 LYS A N 1
ATOM 728 C CA . LYS A 1 93 ? 18.685 -1.537 -12.645 1.00 97.31 93 LYS A CA 1
ATOM 729 C C . LYS A 1 93 ? 17.267 -1.002 -12.748 1.00 97.31 93 LYS A C 1
ATOM 731 O O . LYS A 1 93 ? 17.062 0.040 -13.363 1.00 97.31 93 LYS A O 1
ATOM 736 N N . TYR A 1 94 ? 16.318 -1.646 -12.079 1.00 96.31 94 TYR A N 1
ATOM 737 C CA . TYR A 1 94 ? 14.925 -1.211 -12.060 1.00 96.31 94 TYR A CA 1
ATOM 738 C C . TYR A 1 94 ? 14.297 -1.293 -10.668 1.00 96.31 94 TYR A C 1
ATOM 740 O O . TYR A 1 94 ? 14.752 -2.033 -9.793 1.00 96.31 94 TYR A O 1
ATOM 748 N N . GLN A 1 95 ? 13.222 -0.533 -10.467 1.00 95.19 95 GLN A N 1
ATOM 749 C CA . GLN A 1 95 ? 12.392 -0.570 -9.271 1.00 95.19 95 GLN A CA 1
ATOM 750 C C . GLN A 1 95 ? 10.949 -0.168 -9.591 1.00 95.19 95 GLN A C 1
ATOM 752 O O . GLN A 1 95 ? 10.705 0.920 -10.114 1.00 95.19 95 GLN A O 1
ATOM 757 N N . TRP A 1 96 ? 9.996 -1.002 -9.178 1.00 92.75 96 TRP A N 1
ATOM 758 C CA . TRP A 1 96 ? 8.586 -0.632 -9.104 1.00 92.75 96 TRP A CA 1
ATOM 759 C C . TRP A 1 96 ? 8.336 0.223 -7.867 1.00 92.75 96 TRP A C 1
ATOM 761 O O . TRP A 1 96 ? 8.730 -0.125 -6.745 1.00 92.75 96 TRP A O 1
ATOM 771 N N . LYS A 1 97 ? 7.680 1.363 -8.076 1.00 88.75 97 LYS A N 1
ATOM 772 C CA . LYS A 1 97 ? 7.293 2.290 -7.012 1.00 88.75 97 LYS A CA 1
ATOM 773 C C . LYS A 1 97 ? 5.795 2.556 -7.065 1.00 88.75 97 LYS A C 1
ATOM 775 O O . LYS A 1 97 ? 5.233 2.608 -8.156 1.00 88.75 97 LYS A O 1
ATOM 780 N N . PRO A 1 98 ? 5.142 2.768 -5.912 1.00 84.94 98 PRO A N 1
ATOM 781 C CA . PRO A 1 98 ? 3.845 3.428 -5.899 1.00 84.94 98 PRO A CA 1
ATOM 782 C C . PRO A 1 98 ? 3.987 4.807 -6.555 1.00 84.94 98 PRO A C 1
ATOM 784 O O . PRO A 1 98 ? 4.888 5.564 -6.185 1.00 84.94 98 PRO A O 1
ATOM 787 N N . GLY A 1 99 ? 3.134 5.104 -7.530 1.00 78.06 99 GLY A N 1
ATOM 788 C CA . GLY A 1 99 ? 3.030 6.427 -8.134 1.00 78.06 99 GLY A CA 1
ATOM 789 C C . GLY A 1 99 ? 2.033 7.311 -7.380 1.00 78.06 99 GLY A C 1
ATOM 790 O O . 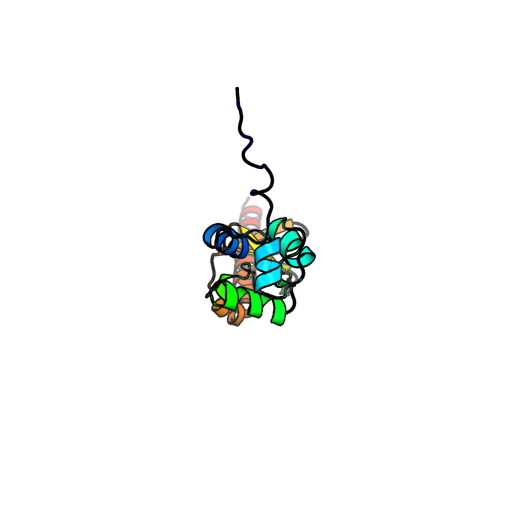GLY A 1 99 ? 1.730 7.084 -6.205 1.00 78.06 99 GLY A O 1
ATOM 791 N N . GLY A 1 100 ? 1.503 8.321 -8.078 1.00 73.62 100 GLY A N 1
ATOM 792 C CA . GLY A 1 100 ? 0.317 9.064 -7.636 1.00 73.62 100 GLY A CA 1
ATOM 793 C C . GLY A 1 100 ? -0.917 8.162 -7.505 1.00 73.62 100 GLY A C 1
ATOM 794 O O . GLY A 1 100 ? -0.813 6.945 -7.653 1.00 73.62 100 GLY A O 1
ATOM 795 N N . ASP A 1 101 ? -2.080 8.758 -7.233 1.00 67.62 101 ASP A N 1
ATOM 796 C CA . ASP A 1 101 ? -3.312 8.045 -6.865 1.00 67.62 101 ASP A CA 1
ATOM 797 C C . ASP A 1 101 ? -3.528 6.755 -7.685 1.00 67.62 101 ASP A C 1
ATOM 799 O O . ASP A 1 101 ? -3.641 6.793 -8.903 1.00 67.62 101 ASP A O 1
ATOM 803 N N . HIS A 1 102 ? -3.495 5.604 -7.005 1.00 69.38 102 HIS A N 1
ATOM 804 C CA . HIS A 1 102 ? -3.697 4.251 -7.559 1.00 69.38 102 HIS A CA 1
ATOM 805 C C . HIS A 1 102 ? -2.698 3.730 -8.609 1.00 69.38 102 HIS A C 1
ATOM 807 O O . HIS A 1 102 ? -2.805 2.570 -9.016 1.00 69.38 102 HIS A O 1
ATOM 813 N N . SER A 1 103 ? -1.698 4.519 -8.993 1.00 84.12 103 SER A N 1
ATOM 814 C CA . SER A 1 103 ? -0.721 4.142 -10.015 1.00 84.12 103 SER A CA 1
ATOM 815 C C . SER A 1 103 ? 0.517 3.438 -9.449 1.00 84.12 103 SER A C 1
ATOM 817 O O . SER A 1 103 ? 0.860 3.541 -8.266 1.00 84.12 103 SER A O 1
ATOM 819 N N . VAL A 1 104 ? 1.216 2.721 -10.319 1.00 87.56 104 VAL A N 1
ATOM 820 C CA . VAL A 1 104 ? 2.568 2.202 -10.087 1.00 87.56 104 VAL A CA 1
ATOM 821 C C . VAL A 1 104 ? 3.460 2.598 -11.249 1.00 87.56 104 VAL A C 1
ATOM 823 O O . VAL A 1 104 ? 2.987 2.796 -12.366 1.00 87.56 104 VAL A O 1
ATOM 826 N N . GLU A 1 105 ? 4.746 2.744 -10.959 1.00 91.88 105 GLU A N 1
ATOM 827 C CA . GLU A 1 105 ? 5.736 3.248 -11.901 1.00 91.88 105 GLU A CA 1
ATOM 828 C C . GLU A 1 105 ? 6.942 2.314 -11.977 1.00 91.88 105 GLU A C 1
ATOM 830 O O . GLU A 1 105 ? 7.551 2.008 -10.942 1.00 91.88 105 GLU A O 1
ATOM 835 N N . LEU A 1 106 ? 7.344 1.942 -13.195 1.00 94.19 106 LEU A N 1
ATOM 836 C CA . LEU A 1 106 ? 8.622 1.280 -13.440 1.00 94.19 106 LEU A CA 1
ATOM 837 C C . LEU A 1 106 ? 9.710 2.333 -13.608 1.00 94.19 106 LEU A C 1
ATOM 839 O O . LEU A 1 106 ? 9.782 3.037 -14.614 1.00 94.19 106 LEU A O 1
ATOM 843 N N . ASN A 1 107 ? 10.566 2.441 -12.599 1.00 95.38 107 ASN A N 1
ATOM 844 C CA . ASN A 1 107 ? 11.724 3.320 -12.623 1.00 95.38 107 ASN A CA 1
ATOM 845 C C . ASN A 1 107 ? 12.950 2.497 -13.023 1.00 95.38 107 ASN A C 1
ATOM 847 O O . ASN A 1 107 ? 13.167 1.437 -12.437 1.00 95.38 107 ASN A O 1
ATOM 851 N N . ILE A 1 108 ? 13.770 2.998 -13.942 1.00 97.00 108 ILE A N 1
ATOM 852 C CA . ILE A 1 108 ? 15.057 2.393 -14.296 1.00 97.00 108 ILE A CA 1
ATOM 853 C C . ILE A 1 108 ? 16.216 3.360 -14.077 1.00 97.00 108 ILE A C 1
ATOM 855 O O . ILE A 1 108 ? 16.022 4.576 -14.019 1.00 97.00 108 ILE A O 1
ATOM 859 N N . TRP A 1 109 ? 17.418 2.797 -13.976 1.00 96.81 109 TRP A N 1
ATOM 860 C CA . TRP A 1 109 ? 18.673 3.532 -13.975 1.00 96.81 109 TRP A CA 1
ATOM 861 C C . TRP A 1 109 ? 19.600 2.965 -15.041 1.00 96.81 109 TRP A C 1
ATOM 863 O O . TRP A 1 109 ? 20.105 1.848 -14.893 1.00 96.81 109 TRP A O 1
ATOM 873 N N . ASP A 1 110 ? 19.837 3.758 -16.078 1.00 93.88 110 ASP A N 1
ATOM 874 C CA . ASP A 1 110 ? 20.725 3.435 -17.189 1.00 93.88 110 ASP A CA 1
ATOM 875 C C . ASP A 1 110 ? 21.860 4.463 -17.225 1.00 93.88 110 ASP A C 1
ATOM 877 O O . ASP A 1 110 ? 21.624 5.665 -17.194 1.00 93.88 110 ASP A O 1
ATOM 881 N N . ARG A 1 111 ? 23.115 3.997 -17.184 1.00 88.50 111 ARG A N 1
ATOM 882 C CA . ARG A 1 111 ? 24.329 4.846 -17.126 1.00 88.50 111 ARG A CA 1
ATOM 883 C C . ARG A 1 111 ? 24.298 5.968 -16.064 1.00 88.50 111 ARG A C 1
ATOM 885 O O . ARG A 1 111 ? 24.998 6.965 -16.188 1.00 88.50 111 ARG A O 1
ATOM 892 N N . GLY A 1 112 ? 23.540 5.778 -14.982 1.00 87.31 112 GLY A N 1
ATOM 893 C CA . GLY A 1 112 ? 23.390 6.752 -13.891 1.00 87.31 112 GLY A CA 1
ATOM 894 C C . GLY A 1 112 ? 22.208 7.712 -14.053 1.00 87.31 112 GLY A C 1
ATOM 895 O O . GLY A 1 112 ? 21.856 8.392 -13.089 1.00 87.31 112 GLY A O 1
ATOM 896 N N . GLU A 1 113 ? 21.549 7.714 -15.210 1.00 92.81 113 GLU A N 1
ATOM 897 C CA . GLU A 1 113 ? 20.346 8.494 -15.474 1.00 92.81 113 GLU A CA 1
ATOM 898 C C . GLU A 1 113 ? 19.091 7.709 -15.105 1.00 92.81 113 GLU A C 1
ATOM 900 O O . GLU A 1 113 ? 19.011 6.491 -15.270 1.00 92.81 113 GLU A O 1
ATOM 905 N N . LYS A 1 114 ? 18.108 8.413 -14.540 1.00 95.44 114 LYS A N 1
ATOM 906 C CA . LYS A 1 114 ? 16.849 7.821 -14.095 1.00 95.44 114 LYS A CA 1
ATOM 907 C C . LYS A 1 114 ? 15.781 8.022 -15.166 1.00 95.44 114 LYS A C 1
ATOM 909 O O . LYS A 1 114 ? 15.470 9.163 -15.494 1.00 95.44 114 LYS A O 1
ATOM 914 N N . HIS A 1 115 ? 15.118 6.942 -15.571 1.00 94.94 115 HIS A N 1
ATOM 915 C CA . HIS A 1 115 ? 13.968 6.992 -16.479 1.00 94.94 115 HIS A CA 1
ATOM 916 C C . HIS A 1 115 ? 12.737 6.349 -15.833 1.00 94.94 115 HIS A C 1
ATOM 918 O O . HIS A 1 115 ? 12.855 5.473 -14.974 1.00 94.94 115 HIS A O 1
ATOM 924 N N . ILE A 1 116 ? 11.547 6.803 -16.221 1.00 94.62 116 ILE A N 1
ATOM 925 C CA . ILE A 1 116 ? 10.275 6.157 -15.877 1.00 94.62 116 ILE A CA 1
ATOM 926 C C . ILE A 1 116 ? 9.740 5.582 -17.181 1.00 94.62 116 ILE A C 1
ATOM 928 O O . ILE A 1 116 ? 9.373 6.350 -18.065 1.00 94.62 116 ILE A O 1
ATOM 932 N N . LEU A 1 117 ? 9.759 4.256 -17.310 1.00 93.94 117 LEU A N 1
ATOM 933 C CA . LEU A 1 117 ? 9.373 3.584 -18.556 1.00 93.94 117 LEU A CA 1
ATOM 934 C C . LEU A 1 117 ? 7.884 3.270 -18.623 1.00 93.94 117 LEU A C 1
ATOM 936 O O . LEU A 1 117 ? 7.329 3.147 -19.706 1.00 93.94 117 LEU A O 1
ATOM 940 N N . ASP A 1 118 ? 7.244 3.142 -17.466 1.00 90.38 118 ASP A N 1
ATOM 941 C CA . ASP A 1 118 ? 5.833 2.812 -17.384 1.00 90.38 118 ASP A CA 1
ATOM 942 C C . ASP A 1 118 ? 5.185 3.492 -16.179 1.00 90.38 118 ASP A C 1
ATOM 944 O O . ASP A 1 118 ? 5.814 3.685 -15.131 1.00 90.38 118 ASP A O 1
ATOM 948 N N . ARG A 1 119 ? 3.923 3.879 -16.364 1.00 89.62 119 ARG A N 1
ATOM 949 C CA . ARG A 1 119 ? 3.051 4.450 -15.342 1.00 89.62 119 ARG A CA 1
ATOM 950 C C . ARG A 1 119 ? 1.624 4.020 -15.650 1.00 89.62 119 ARG A C 1
ATOM 952 O O . ARG A 1 119 ? 1.030 4.505 -16.610 1.00 89.62 119 ARG A O 1
ATOM 959 N N . GLY A 1 120 ? 1.053 3.191 -14.785 1.00 84.69 120 GLY A N 1
ATOM 960 C CA . GLY A 1 120 ? -0.291 2.666 -14.995 1.00 84.69 120 GLY A CA 1
ATOM 961 C C . GLY A 1 120 ? -1.069 2.436 -13.708 1.00 84.69 120 GLY A C 1
ATOM 962 O O . GLY A 1 120 ? -0.506 2.153 -12.648 1.00 84.69 120 GLY A O 1
ATOM 963 N N . GLU A 1 121 ? -2.392 2.543 -13.814 1.00 83.88 121 GLU A N 1
ATOM 964 C CA . GLU A 1 121 ? -3.321 2.011 -12.821 1.00 83.88 121 GLU A CA 1
ATOM 965 C C . GLU A 1 121 ? -3.576 0.539 -13.137 1.00 83.88 121 GLU A C 1
ATOM 967 O O . GLU A 1 121 ? -4.329 0.197 -14.051 1.00 83.88 121 GLU A O 1
ATOM 972 N N . TYR A 1 122 ? -2.949 -0.355 -12.378 1.00 79.31 122 TYR A N 1
ATOM 973 C CA . TYR A 1 122 ? -3.187 -1.782 -12.539 1.00 79.31 122 TYR A CA 1
ATOM 974 C C . TYR A 1 122 ? -4.057 -2.338 -11.423 1.00 79.31 122 TYR A C 1
ATOM 976 O O . TYR A 1 122 ? -3.920 -1.993 -10.246 1.00 79.31 122 TYR A O 1
ATOM 984 N N . SER A 1 123 ? -4.897 -3.312 -11.783 1.00 81.88 123 SER A N 1
ATOM 985 C CA . SER A 1 123 ? -5.447 -4.235 -10.795 1.00 81.88 123 SER A CA 1
ATOM 986 C C . SER A 1 123 ? -4.282 -4.956 -10.121 1.00 81.88 123 SER A C 1
ATOM 988 O O . SER A 1 123 ? -3.696 -5.867 -10.703 1.00 81.88 123 SER A O 1
ATOM 990 N N . GLN A 1 124 ? -3.953 -4.543 -8.896 1.00 74.19 124 GLN A N 1
ATOM 991 C CA . GLN A 1 124 ? -2.760 -5.001 -8.184 1.00 74.19 124 GLN A CA 1
ATOM 992 C C . GLN A 1 124 ? -2.690 -6.530 -8.118 1.00 74.19 124 GLN A C 1
ATOM 994 O O . GLN A 1 124 ? -1.654 -7.106 -8.415 1.00 74.19 124 GLN A O 1
ATOM 999 N N . ALA A 1 125 ? -3.804 -7.209 -7.829 1.00 81.62 125 ALA A N 1
ATOM 1000 C CA . ALA A 1 125 ? -3.848 -8.671 -7.762 1.00 81.62 125 ALA A CA 1
ATOM 1001 C C . ALA A 1 125 ? -3.569 -9.365 -9.109 1.00 81.62 125 ALA A C 1
ATOM 1003 O O . ALA A 1 125 ? -2.996 -10.453 -9.131 1.00 81.62 125 ALA A O 1
ATOM 1004 N N . ARG A 1 126 ? -3.980 -8.763 -10.234 1.00 84.75 126 ARG A N 1
ATOM 1005 C CA . ARG A 1 126 ? -3.662 -9.291 -11.570 1.00 84.75 126 ARG A CA 1
ATOM 1006 C C . ARG A 1 126 ? -2.220 -8.979 -11.934 1.00 84.75 126 ARG A C 1
ATOM 1008 O O . ARG A 1 126 ? -1.495 -9.874 -12.350 1.00 84.75 126 ARG A O 1
ATOM 1015 N N . PHE A 1 127 ? -1.808 -7.736 -11.718 1.00 86.19 127 PHE A N 1
ATOM 1016 C CA . PHE A 1 127 ? -0.469 -7.268 -12.038 1.00 86.19 127 PHE A CA 1
ATOM 1017 C C . PHE A 1 127 ? 0.608 -8.011 -11.251 1.00 86.19 127 PHE A C 1
ATOM 1019 O O . PHE A 1 127 ? 1.613 -8.415 -11.819 1.00 86.19 127 PHE A O 1
ATOM 1026 N N . TYR A 1 128 ? 0.348 -8.322 -9.982 1.00 86.88 128 TYR A N 1
ATOM 1027 C CA . TYR A 1 128 ? 1.245 -9.108 -9.139 1.00 86.88 128 TYR A CA 1
ATOM 1028 C C . TYR A 1 128 ? 1.610 -10.477 -9.738 1.00 86.88 128 TYR A C 1
ATOM 1030 O O . TYR A 1 128 ? 2.668 -11.014 -9.433 1.00 86.88 128 TYR A O 1
ATOM 1038 N N . LYS A 1 129 ? 0.766 -11.046 -10.608 1.00 89.75 129 LYS A N 1
ATOM 1039 C CA . LYS A 1 129 ? 1.051 -12.327 -11.271 1.00 89.75 129 LYS A CA 1
ATOM 1040 C C . LYS A 1 129 ? 1.952 -12.201 -12.497 1.00 89.75 129 LYS A C 1
ATOM 1042 O O . LYS A 1 129 ? 2.502 -13.208 -12.916 1.00 89.75 129 LYS A O 1
ATOM 1047 N N . VAL A 1 130 ? 2.050 -11.010 -13.083 1.00 90.88 130 VAL A N 1
ATOM 1048 C CA . VAL A 1 130 ? 2.668 -10.791 -14.402 1.00 90.88 130 VAL A CA 1
ATOM 1049 C C . VAL A 1 130 ? 3.724 -9.687 -14.396 1.00 90.88 130 VAL A C 1
ATOM 1051 O O . VAL A 1 130 ? 4.292 -9.381 -15.437 1.00 90.88 130 VAL A O 1
ATOM 1054 N N . TYR A 1 131 ? 3.996 -9.057 -13.247 1.00 91.50 131 TYR A N 1
ATOM 1055 C CA . TYR A 1 131 ? 4.894 -7.902 -13.202 1.00 91.50 131 TYR A CA 1
ATOM 1056 C C . TYR A 1 131 ? 6.319 -8.248 -13.640 1.00 91.50 131 TYR A C 1
ATOM 1058 O O . TYR A 1 131 ? 6.982 -7.376 -14.185 1.00 91.50 131 TYR A O 1
ATOM 1066 N N . GLY A 1 132 ? 6.784 -9.482 -13.412 1.00 93.56 132 GLY A N 1
ATOM 1067 C CA . GLY A 1 132 ? 8.098 -9.955 -13.859 1.00 93.56 132 GLY A CA 1
ATOM 1068 C C . GLY A 1 132 ? 8.204 -9.904 -15.379 1.00 93.56 132 GLY A C 1
ATOM 1069 O O . GLY A 1 132 ? 8.947 -9.080 -15.902 1.00 93.56 132 GLY A O 1
ATOM 1070 N N . ASP A 1 133 ? 7.364 -10.682 -16.061 1.00 95.12 133 ASP A N 1
ATOM 1071 C CA . ASP A 1 133 ? 7.292 -10.736 -17.526 1.00 95.12 133 ASP A CA 1
ATOM 1072 C C . ASP A 1 133 ? 7.080 -9.344 -18.145 1.00 95.12 133 ASP A C 1
ATOM 1074 O O . ASP A 1 133 ? 7.733 -8.984 -19.121 1.00 95.12 133 ASP A O 1
ATOM 1078 N N . MET A 1 134 ? 6.210 -8.515 -17.550 1.00 93.31 134 MET A N 1
ATOM 1079 C CA . MET A 1 134 ? 6.025 -7.138 -18.022 1.00 93.31 134 MET A CA 1
ATOM 1080 C C . MET A 1 134 ? 7.268 -6.269 -17.821 1.00 93.31 134 MET A C 1
ATOM 1082 O O . MET A 1 134 ? 7.554 -5.430 -18.665 1.00 93.31 134 MET A O 1
ATOM 1086 N N . THR A 1 135 ? 8.003 -6.441 -16.719 1.00 95.62 135 THR A N 1
ATOM 1087 C CA . THR A 1 135 ? 9.241 -5.685 -16.476 1.00 95.62 135 THR A CA 1
ATOM 1088 C C . THR A 1 135 ? 10.260 -5.969 -17.569 1.00 95.62 135 THR A C 1
ATOM 1090 O O . THR A 1 135 ? 10.842 -5.031 -18.104 1.00 95.62 135 THR A O 1
ATOM 1093 N N . GLU A 1 136 ? 10.458 -7.246 -17.899 1.00 97.38 136 GLU A N 1
ATOM 1094 C CA . GLU A 1 136 ? 11.388 -7.664 -18.949 1.00 97.38 136 GLU A CA 1
ATOM 1095 C C . GLU A 1 136 ? 10.967 -7.089 -20.301 1.00 97.38 136 GLU A C 1
ATOM 1097 O O . GLU A 1 136 ? 11.754 -6.381 -20.921 1.00 97.38 136 GLU A O 1
ATOM 1102 N N . LEU A 1 137 ? 9.695 -7.256 -20.680 1.00 96.94 137 LEU A N 1
ATOM 1103 C CA . LEU A 1 137 ? 9.148 -6.734 -21.935 1.00 96.94 137 LEU A CA 1
ATOM 1104 C C . LEU A 1 137 ? 9.324 -5.213 -22.080 1.00 96.94 137 LEU A C 1
ATOM 1106 O O . LEU A 1 137 ? 9.702 -4.725 -23.143 1.00 96.94 137 LEU A O 1
ATOM 1110 N N . ILE A 1 138 ? 9.041 -4.450 -21.019 1.00 96.69 138 ILE A N 1
ATOM 1111 C CA . ILE A 1 138 ? 9.165 -2.986 -21.042 1.00 96.69 138 ILE A CA 1
ATOM 1112 C C . ILE A 1 138 ? 10.638 -2.568 -21.165 1.00 96.69 138 ILE A C 1
ATOM 1114 O O . ILE A 1 138 ? 10.951 -1.621 -21.887 1.00 96.69 138 ILE A O 1
ATOM 1118 N N . ILE A 1 139 ? 11.549 -3.256 -20.469 1.00 97.81 139 ILE A N 1
ATOM 1119 C CA . ILE A 1 139 ? 12.982 -2.948 -20.532 1.00 97.81 139 ILE A CA 1
ATOM 1120 C C . ILE A 1 139 ? 13.576 -3.357 -21.884 1.00 97.81 139 ILE A C 1
ATOM 1122 O O . ILE A 1 139 ? 14.384 -2.602 -22.421 1.00 97.81 139 ILE A O 1
ATOM 1126 N N . ASP A 1 140 ? 13.169 -4.490 -22.456 1.00 97.94 140 ASP A N 1
ATOM 1127 C CA . ASP A 1 140 ? 13.590 -4.893 -23.800 1.00 97.94 140 ASP A CA 1
ATOM 1128 C C . ASP A 1 140 ? 13.177 -3.849 -24.837 1.00 97.94 140 ASP A C 1
ATOM 1130 O O . ASP A 1 140 ? 14.032 -3.377 -25.582 1.00 97.94 140 ASP A O 1
ATOM 1134 N N . GLY A 1 141 ? 11.925 -3.379 -24.803 1.00 97.06 141 GLY A N 1
ATOM 1135 C CA . GLY A 1 141 ? 11.473 -2.305 -25.694 1.00 97.06 141 GLY A CA 1
ATOM 1136 C C . GLY A 1 141 ? 12.259 -0.996 -25.525 1.00 97.06 141 GLY A C 1
ATOM 1137 O O . GLY A 1 141 ? 12.530 -0.303 -26.506 1.00 97.06 141 GLY A O 1
ATOM 1138 N N . TYR A 1 142 ? 12.676 -0.660 -24.299 1.00 96.56 142 TYR A N 1
ATOM 1139 C CA . TYR A 1 142 ? 13.555 0.489 -24.047 1.00 96.56 142 TYR A CA 1
ATOM 1140 C C . TYR A 1 142 ? 14.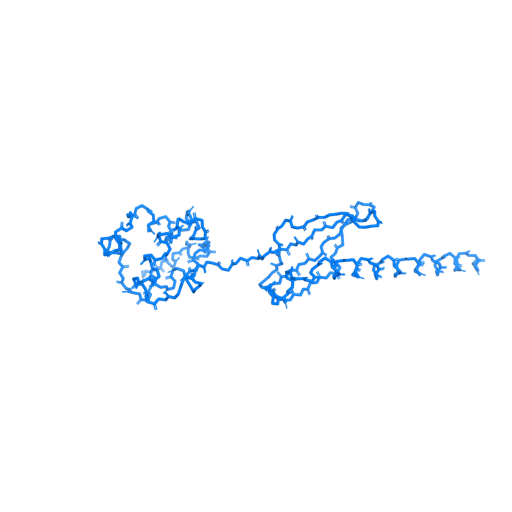957 0.300 -24.650 1.00 96.56 142 TYR A C 1
ATOM 1142 O O . TYR A 1 142 ? 15.482 1.223 -25.273 1.00 96.56 142 TYR A O 1
ATOM 1150 N N . ILE A 1 143 ? 15.558 -0.884 -24.485 1.00 95.94 143 ILE A N 1
ATOM 1151 C CA . ILE A 1 143 ? 16.880 -1.203 -25.042 1.00 95.94 143 ILE A CA 1
ATOM 1152 C C . ILE A 1 143 ? 16.834 -1.170 -26.571 1.00 95.94 143 ILE A C 1
ATOM 1154 O O . ILE A 1 143 ? 17.658 -0.495 -27.182 1.00 95.94 143 ILE A O 1
ATOM 1158 N N . GLU A 1 144 ? 15.853 -1.837 -27.180 1.00 95.75 144 GLU A N 1
ATOM 1159 C CA . GLU A 1 144 ? 15.682 -1.893 -28.636 1.00 95.75 144 GLU A CA 1
ATOM 1160 C C . GLU A 1 144 ? 15.509 -0.495 -29.244 1.00 95.75 144 GLU A C 1
ATOM 1162 O O . GLU A 1 144 ? 16.121 -0.176 -30.265 1.00 95.75 144 GLU A O 1
ATOM 1167 N N . GLY A 1 145 ? 14.723 0.374 -28.597 1.00 93.94 145 GLY A N 1
ATOM 1168 C CA . GLY A 1 145 ? 14.543 1.757 -29.043 1.00 93.94 145 GLY A CA 1
ATOM 1169 C C . GLY A 1 145 ? 15.845 2.560 -29.036 1.00 93.94 145 GLY A C 1
ATOM 1170 O O . GLY A 1 145 ? 16.121 3.302 -29.978 1.00 93.94 145 GLY A O 1
ATOM 1171 N N . LYS A 1 146 ? 16.674 2.372 -28.006 1.00 92.00 146 LYS A N 1
ATOM 1172 C CA . LYS A 1 146 ? 17.970 3.045 -27.880 1.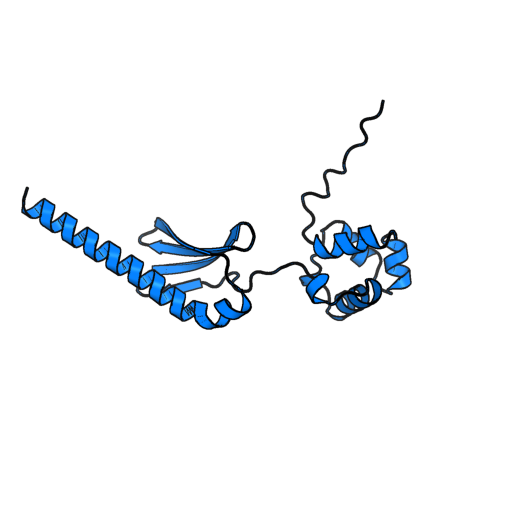00 92.00 146 LYS A CA 1
ATOM 1173 C C . LYS A 1 146 ? 18.996 2.526 -28.887 1.00 92.00 146 LYS A C 1
ATOM 1175 O O . LYS A 1 146 ? 19.696 3.323 -29.500 1.00 92.00 146 LYS A O 1
ATOM 1180 N N . GLU A 1 147 ? 19.059 1.212 -29.092 1.00 91.94 147 GLU A N 1
ATOM 1181 C CA . GLU A 1 147 ? 19.932 0.608 -30.106 1.00 91.94 147 GLU A CA 1
ATOM 1182 C C . GLU A 1 147 ? 19.585 1.118 -31.515 1.00 91.94 147 GLU A C 1
ATOM 1184 O O . GLU A 1 147 ? 20.480 1.428 -32.302 1.00 91.94 147 GLU A O 1
ATOM 1189 N N . ALA A 1 148 ? 18.295 1.277 -31.829 1.00 91.38 148 ALA A N 1
ATOM 1190 C CA . ALA A 1 148 ? 17.860 1.857 -33.098 1.00 91.38 148 ALA A CA 1
ATOM 1191 C C . ALA A 1 148 ? 18.262 3.338 -33.248 1.00 91.38 148 ALA A C 1
ATOM 1193 O O . ALA A 1 148 ? 18.685 3.753 -34.328 1.00 91.38 148 ALA A O 1
ATOM 1194 N N . GLU A 1 149 ? 18.148 4.135 -32.182 1.00 89.88 149 GLU A N 1
ATOM 1195 C CA . GLU A 1 149 ? 18.555 5.546 -32.178 1.00 89.88 149 GLU A CA 1
ATOM 1196 C C . GLU A 1 149 ? 20.076 5.709 -32.340 1.00 89.88 149 GLU A C 1
ATOM 1198 O O . GLU A 1 149 ? 20.524 6.538 -33.137 1.00 89.88 149 GLU A O 1
ATOM 1203 N N . ASP A 1 150 ? 20.872 4.876 -31.663 1.00 88.81 150 ASP A N 1
ATOM 1204 C CA . ASP A 1 150 ? 22.333 4.853 -31.791 1.00 88.81 150 ASP A CA 1
ATOM 1205 C C . ASP A 1 150 ? 22.754 4.541 -33.244 1.00 88.81 150 ASP A C 1
ATOM 1207 O O . ASP A 1 150 ? 23.559 5.274 -33.824 1.00 88.81 150 ASP A O 1
ATOM 1211 N N . LEU A 1 151 ? 22.141 3.534 -33.884 1.00 89.56 151 LEU A N 1
ATOM 1212 C CA . LEU A 1 151 ? 22.406 3.192 -35.292 1.00 89.56 151 LEU A CA 1
ATOM 1213 C C . LEU A 1 151 ? 22.052 4.332 -36.262 1.00 89.56 151 LEU A C 1
ATOM 1215 O O . LEU A 1 151 ? 22.789 4.591 -37.219 1.00 89.56 151 LEU A O 1
ATOM 1219 N N . LEU A 1 152 ? 20.932 5.027 -36.034 1.00 87.50 152 LEU A N 1
ATOM 1220 C CA . LEU A 1 152 ? 20.542 6.181 -36.850 1.00 87.50 152 LEU A CA 1
ATOM 1221 C C . LEU A 1 152 ? 21.546 7.330 -36.702 1.00 87.50 152 LEU A C 1
ATOM 1223 O O . LEU A 1 152 ? 21.972 7.898 -37.710 1.00 87.50 152 LEU A O 1
ATOM 1227 N N . ASN A 1 153 ? 21.973 7.635 -35.477 1.00 86.00 153 ASN A N 1
ATOM 1228 C CA . ASN A 1 153 ? 22.949 8.688 -35.202 1.00 86.00 153 ASN A CA 1
ATOM 1229 C C . ASN A 1 153 ? 24.321 8.388 -35.821 1.00 86.00 153 ASN A C 1
ATOM 1231 O O . ASN A 1 153 ? 24.923 9.275 -36.430 1.00 86.00 153 ASN A O 1
ATOM 1235 N N . GLU A 1 154 ? 24.790 7.139 -35.745 1.00 86.25 154 GLU A N 1
ATOM 1236 C CA . GLU A 1 154 ? 26.006 6.705 -36.438 1.00 86.25 154 GLU A CA 1
ATOM 1237 C C . GLU A 1 154 ? 25.874 6.890 -37.956 1.00 86.25 154 GLU A C 1
ATOM 1239 O O . GLU A 1 154 ? 26.758 7.466 -38.590 1.00 86.25 154 GLU A O 1
ATOM 1244 N N . SER A 1 155 ? 24.743 6.490 -38.548 1.00 76.62 155 SER A N 1
ATOM 1245 C CA . SER A 1 155 ? 24.518 6.638 -39.992 1.00 76.62 155 SER A CA 1
ATOM 1246 C C . SER A 1 155 ? 24.515 8.099 -40.466 1.00 76.62 155 SER A C 1
ATOM 1248 O O . SER A 1 155 ? 24.970 8.381 -41.573 1.00 76.62 155 SER A O 1
ATOM 1250 N N . ILE A 1 156 ? 24.045 9.041 -39.641 1.00 76.56 156 ILE A N 1
ATOM 1251 C CA . ILE A 1 156 ? 24.084 10.478 -39.947 1.00 76.56 156 ILE A CA 1
ATOM 1252 C C . ILE A 1 156 ? 25.524 10.996 -39.878 1.00 76.56 156 ILE A C 1
ATOM 1254 O O . ILE A 1 156 ? 25.944 11.727 -40.770 1.00 76.56 156 ILE A O 1
ATOM 1258 N N . LEU A 1 157 ? 26.294 10.583 -38.867 1.00 68.19 157 LEU A N 1
ATOM 1259 C CA . LEU A 1 157 ? 27.695 10.983 -38.698 1.00 68.19 157 LEU A CA 1
ATOM 1260 C C . LEU A 1 157 ? 28.606 10.475 -39.824 1.00 68.19 157 LEU A C 1
ATOM 1262 O O . LEU A 1 157 ? 29.533 11.180 -40.205 1.00 68.19 157 LEU A O 1
ATOM 1266 N N . PHE A 1 158 ? 28.350 9.285 -40.374 1.00 63.28 158 PHE A N 1
ATOM 1267 C CA . PHE A 1 158 ? 29.115 8.756 -41.512 1.00 63.28 158 PHE A CA 1
ATOM 1268 C C . PHE A 1 158 ? 28.744 9.390 -42.863 1.00 63.28 158 PHE A C 1
ATOM 1270 O O . PHE A 1 158 ? 29.502 9.249 -43.821 1.00 63.28 158 PHE A O 1
ATOM 1277 N N . ASN A 1 159 ? 27.596 10.067 -42.950 1.00 62.47 159 ASN A N 1
ATOM 1278 C CA . ASN A 1 159 ? 27.101 10.708 -44.173 1.00 62.47 159 ASN A CA 1
ATOM 1279 C C . ASN A 1 159 ? 27.231 12.249 -44.162 1.00 62.47 159 ASN A C 1
ATOM 1281 O O . ASN A 1 159 ? 26.769 12.889 -45.111 1.00 62.47 159 ASN A O 1
ATOM 1285 N N . ALA A 1 160 ? 27.824 12.835 -43.115 1.00 54.44 160 ALA A N 1
ATOM 1286 C CA . ALA A 1 160 ? 28.120 14.267 -42.972 1.00 54.44 160 ALA A CA 1
ATOM 1287 C C . ALA A 1 160 ? 29.598 14.568 -43.265 1.00 54.44 160 ALA A C 1
ATOM 1289 O O . ALA A 1 160 ? 29.864 15.649 -43.841 1.00 54.44 160 ALA A O 1
#

Foldseek 3Di:
DDPPDPPPQPVPAQQVLQLVLVVVVPDDLVVLCVVLVPDSVVSVCNNSNVDALVPDDPSVLVSSCVVSVHDSVRRHGDDQPQDADWDADPNKTWGWDDDPDQKIWIWIADPNDIDTQDIDNDPRVVCVVCVVVVNNVSVVVVVV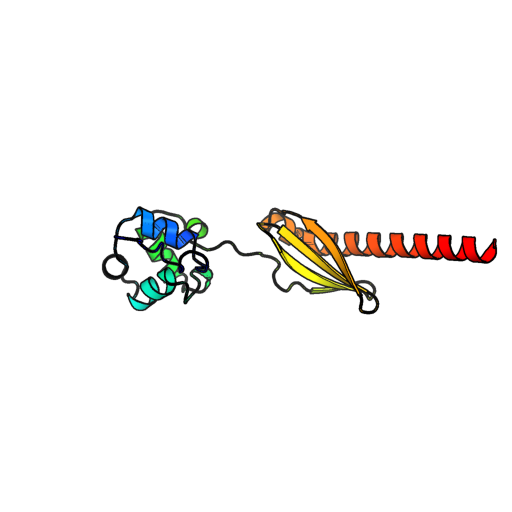VVVVVVVVVVVVVVVD

Secondary structure (DSSP, 8-state):
-------TTGGG-S-HHHHHHHHHHT--HHHHHHHH---HHHHHHHHTTSS-GGGS-HHHHHHHHHHHTS-HHHHSPP--S-SS-EEEETTEEEEEEE-STT-EEEEEEETTEEEEEEEE---HHHHTTTHHHHHHHHHHHHHHHHHHHHHHHHHHHHT-

Radius of gyration: 23.78 Å; chains: 1; bounding box: 50×49×70 Å

Sequence (160 aa):
MKETGENINFQKNLNKNFLRYVDACGKTAYQISKETGVPYTTISELANGKININKCAADTVFRLSLYFRCSMDEILNRVSLLTNVSGTYRGIKYQWKPGGDHSVELNIWDRGEKHILDRGEYSQARFYKVYGDMTELIIDGYIEGKEAEDLLNESILFNA

pLDDT: mean 87.44, std 16.03, range [33.44, 98.56]